Protein AF-A0A7W7NPH2-F1 (afdb_monomer_lite)

pLDDT: mean 85.05, std 18.48, range [40.25, 98.5]

Foldseek 3Di:
DDDDDDDDDDDDDDPPPPPPPPPLPDPDFQQFSAWAQDPAAIKTKHFLPPHFCWKQWPVGIDGFVPDDADPVCRGIDIDDDHAQIWMKGHNDPQWIKIWHFHDDPNFTFIFIWTWGHDPPDDIDIDTDTHTHYD

Sequence (134 aa):
MIGLALIAAVLPPTLADIVRADTRSGPFICWVTDVVTSENGVRIYFNRKGGPGFVSTPNGGFRPDAVPVDPARPQEAGVEARLGDKLFPQNSPEDGCSLEIVRRNGQIGVRAMAYFHPVGL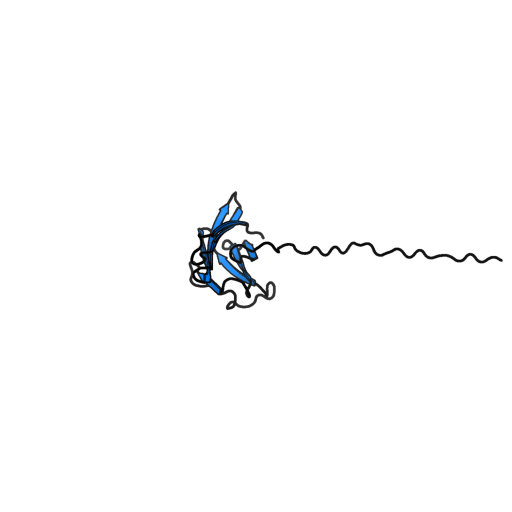PAEKKTEFIPAHD

Structure (mmCIF, N/CA/C/O backbone):
data_AF-A0A7W7NPH2-F1
#
_entry.id   AF-A0A7W7NPH2-F1
#
loop_
_atom_site.group_PDB
_atom_site.id
_atom_site.type_symbol
_atom_site.label_atom_id
_atom_site.label_alt_id
_atom_site.label_comp_id
_atom_site.label_asym_id
_atom_site.label_en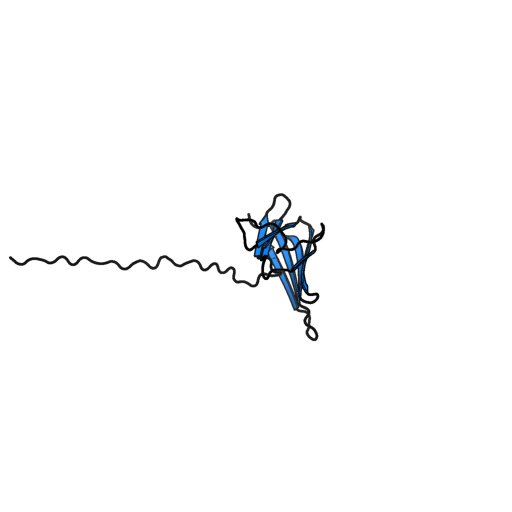tity_id
_atom_site.label_seq_id
_atom_site.pdbx_PDB_ins_code
_atom_site.Cartn_x
_atom_site.Cartn_y
_atom_site.Cartn_z
_atom_site.occupancy
_atom_site.B_iso_or_equiv
_atom_site.auth_seq_id
_atom_site.auth_comp_id
_atom_site.auth_asym_id
_atom_site.auth_atom_id
_atom_site.pdbx_PDB_model_num
ATOM 1 N N . MET A 1 1 ? 36.649 -7.064 73.815 1.00 40.28 1 MET A N 1
ATOM 2 C CA . MET A 1 1 ? 35.496 -6.558 73.041 1.00 40.28 1 MET A CA 1
ATOM 3 C C . MET A 1 1 ? 35.900 -6.558 71.577 1.00 40.28 1 MET A C 1
ATOM 5 O O . MET A 1 1 ? 36.657 -5.688 71.175 1.00 40.28 1 MET A O 1
ATOM 9 N N . ILE A 1 2 ? 35.526 -7.595 70.826 1.00 42.88 2 ILE A N 1
ATOM 10 C CA . ILE A 1 2 ? 35.843 -7.728 69.397 1.00 42.88 2 ILE A CA 1
ATOM 11 C C . ILE A 1 2 ? 34.573 -7.335 68.644 1.00 42.88 2 ILE A C 1
ATOM 13 O O . ILE A 1 2 ? 33.544 -7.988 68.801 1.00 42.88 2 ILE A O 1
ATOM 17 N N . GLY A 1 3 ? 34.627 -6.219 67.917 1.00 40.41 3 GLY A N 1
ATOM 18 C CA . GLY A 1 3 ? 33.515 -5.723 67.111 1.00 40.41 3 GLY A CA 1
ATOM 19 C C . GLY A 1 3 ? 33.402 -6.515 65.813 1.00 40.41 3 GLY A C 1
ATOM 20 O O . GLY A 1 3 ? 34.347 -6.544 65.027 1.00 40.41 3 GLY A O 1
ATOM 21 N N . LEU A 1 4 ? 32.254 -7.160 65.599 1.00 47.38 4 LEU A N 1
ATOM 22 C CA . LEU A 1 4 ? 31.885 -7.742 64.311 1.00 47.38 4 LEU A CA 1
ATOM 23 C C . LEU A 1 4 ? 31.541 -6.616 63.327 1.00 47.38 4 LEU A C 1
ATOM 25 O O . LEU A 1 4 ? 30.627 -5.832 63.577 1.00 47.38 4 LEU A O 1
ATOM 29 N N . ALA A 1 5 ? 32.237 -6.570 62.194 1.00 49.34 5 ALA A N 1
ATOM 30 C CA . ALA A 1 5 ? 31.842 -5.760 61.049 1.00 49.34 5 ALA A CA 1
ATOM 31 C C . ALA A 1 5 ? 30.821 -6.540 60.201 1.00 49.34 5 ALA A C 1
ATOM 33 O O . ALA A 1 5 ? 31.116 -7.635 59.722 1.00 49.34 5 ALA A O 1
ATOM 34 N N . LEU A 1 6 ? 29.619 -5.980 60.022 1.00 47.59 6 LEU A N 1
ATOM 35 C CA . LEU A 1 6 ? 28.636 -6.464 59.051 1.00 47.59 6 LEU A CA 1
ATOM 36 C C . LEU A 1 6 ? 29.115 -6.126 57.632 1.00 47.59 6 LEU A C 1
ATOM 38 O O . LEU A 1 6 ? 29.306 -4.957 57.303 1.00 47.59 6 LEU A O 1
ATOM 42 N N . ILE A 1 7 ? 29.246 -7.139 56.779 1.00 53.22 7 ILE A N 1
ATOM 43 C CA . ILE A 1 7 ? 29.432 -6.963 55.337 1.00 53.22 7 ILE A CA 1
ATOM 44 C C . ILE A 1 7 ? 28.038 -6.920 54.704 1.00 53.22 7 ILE A C 1
ATOM 46 O O . ILE A 1 7 ? 27.314 -7.914 54.717 1.00 53.22 7 ILE A O 1
ATOM 50 N N . ALA A 1 8 ? 27.650 -5.761 54.174 1.00 55.25 8 ALA A N 1
ATOM 51 C CA . ALA A 1 8 ? 26.440 -5.616 53.375 1.00 55.25 8 ALA A CA 1
ATOM 52 C C . ALA A 1 8 ? 26.670 -6.232 51.986 1.00 55.25 8 ALA A C 1
ATOM 54 O O . ALA A 1 8 ? 27.576 -5.825 51.259 1.00 55.25 8 ALA A O 1
ATOM 55 N N . ALA A 1 9 ? 25.859 -7.224 51.620 1.00 52.56 9 ALA A N 1
ATOM 56 C CA . ALA A 1 9 ? 25.881 -7.826 50.294 1.00 52.56 9 ALA A CA 1
ATOM 57 C C . ALA A 1 9 ? 25.204 -6.884 49.286 1.00 52.56 9 ALA A C 1
ATOM 59 O O . ALA A 1 9 ? 24.002 -6.634 49.365 1.00 52.56 9 ALA A O 1
ATOM 60 N N . VAL A 1 10 ? 25.981 -6.359 48.339 1.00 55.50 10 VAL A N 1
ATOM 61 C CA . VAL A 1 10 ? 25.469 -5.609 47.187 1.00 55.50 10 VAL A CA 1
ATOM 62 C C . VAL A 1 10 ? 25.042 -6.625 46.129 1.00 55.50 10 VAL A C 1
ATOM 64 O O . VAL A 1 10 ? 25.879 -7.323 45.560 1.00 55.50 10 VAL A O 1
ATOM 67 N N . LEU A 1 11 ? 23.735 -6.744 45.893 1.00 55.66 11 LEU A N 1
ATOM 68 C CA . LEU A 1 11 ? 23.192 -7.563 44.808 1.00 55.66 11 LEU A CA 1
ATOM 69 C C . LEU A 1 11 ? 23.435 -6.862 43.456 1.00 55.66 11 LEU A C 1
ATOM 71 O O . LEU A 1 11 ? 23.192 -5.656 43.358 1.00 55.66 11 LEU A O 1
ATOM 75 N N . PRO A 1 12 ? 23.896 -7.574 42.411 1.00 54.19 12 PRO A N 1
ATOM 76 C CA . PRO A 1 12 ? 24.016 -7.004 41.075 1.00 54.19 12 PRO A CA 1
ATOM 77 C C . PRO A 1 12 ? 22.626 -6.767 40.450 1.00 54.19 12 PRO A C 1
ATOM 79 O O . PRO A 1 12 ? 21.685 -7.509 40.749 1.00 54.19 12 PRO A O 1
ATOM 82 N N . PRO A 1 13 ? 22.476 -5.762 39.567 1.00 59.00 13 PRO A N 1
ATOM 83 C CA . PRO A 1 13 ? 21.234 -5.537 38.838 1.00 59.00 13 PRO A CA 1
ATOM 84 C C . PRO A 1 13 ? 20.938 -6.721 37.909 1.00 59.00 13 PRO A C 1
ATOM 86 O O . PRO A 1 13 ? 21.809 -7.211 37.188 1.00 59.00 13 PRO A O 1
ATOM 89 N N . THR A 1 14 ? 19.692 -7.187 37.930 1.00 56.31 14 THR A N 1
ATOM 90 C CA . THR A 1 14 ? 19.193 -8.220 37.020 1.00 56.31 14 THR A CA 1
ATOM 91 C C . THR A 1 14 ? 19.137 -7.674 35.595 1.00 56.31 14 THR A C 1
ATOM 93 O O . THR A 1 14 ? 18.495 -6.655 35.348 1.00 56.31 14 THR A O 1
ATOM 96 N N . LEU A 1 15 ? 19.774 -8.379 34.657 1.00 54.47 15 LEU A N 1
ATOM 97 C CA . LEU A 1 15 ? 19.658 -8.219 33.201 1.00 54.47 15 LEU A CA 1
ATOM 98 C C . LEU A 1 15 ? 18.215 -8.500 32.729 1.00 54.47 15 LEU A C 1
ATOM 100 O O . LEU A 1 15 ? 17.944 -9.542 32.140 1.00 54.47 15 LEU A O 1
ATOM 104 N N . ALA A 1 16 ? 17.273 -7.608 33.026 1.00 51.56 16 ALA A N 1
ATOM 105 C CA . ALA A 1 16 ? 15.866 -7.756 32.643 1.00 51.56 16 ALA A CA 1
ATOM 106 C C . ALA A 1 16 ? 15.360 -6.649 31.705 1.00 51.56 16 ALA A C 1
ATOM 108 O O . ALA A 1 16 ? 14.178 -6.631 31.389 1.00 51.56 16 ALA A O 1
ATOM 109 N N . ASP A 1 17 ? 16.244 -5.793 31.191 1.00 46.84 17 ASP A N 1
ATOM 110 C CA . ASP A 1 17 ? 15.931 -4.880 30.087 1.00 46.84 17 ASP A CA 1
ATOM 111 C C . ASP A 1 17 ? 16.521 -5.416 28.782 1.00 46.84 17 ASP A C 1
ATOM 113 O O . ASP A 1 17 ? 17.389 -4.820 28.143 1.00 46.84 17 ASP A O 1
ATOM 117 N N . ILE A 1 18 ? 16.038 -6.589 28.366 1.00 53.41 18 ILE A N 1
ATOM 118 C CA . ILE A 1 18 ? 16.103 -6.943 26.951 1.00 53.41 18 ILE A CA 1
ATOM 119 C C . ILE A 1 18 ? 15.078 -6.042 26.272 1.00 53.41 18 ILE A C 1
ATOM 121 O O . ILE A 1 18 ? 13.892 -6.362 26.195 1.00 53.41 18 ILE A O 1
ATOM 125 N N . VAL A 1 19 ? 15.552 -4.891 25.796 1.00 50.53 19 VAL A N 1
ATOM 126 C CA . VAL A 1 19 ? 14.889 -4.130 24.741 1.00 50.53 19 VAL A CA 1
ATOM 127 C C . VAL A 1 19 ? 14.512 -5.147 23.670 1.00 50.53 19 VAL A C 1
ATOM 129 O O . VAL A 1 19 ? 15.383 -5.727 23.018 1.00 50.53 19 VAL A O 1
ATOM 132 N N . ARG A 1 20 ? 13.210 -5.415 23.518 1.00 47.09 20 ARG A N 1
ATOM 133 C CA . ARG A 1 20 ? 12.686 -6.068 22.322 1.00 47.09 20 ARG A CA 1
ATOM 134 C C . ARG A 1 20 ? 13.054 -5.143 21.173 1.00 47.09 20 ARG A C 1
ATOM 136 O O . ARG A 1 20 ? 12.360 -4.166 20.917 1.00 47.09 20 ARG A O 1
ATOM 143 N N . ALA A 1 21 ? 14.181 -5.420 20.528 1.00 44.50 21 ALA A N 1
ATOM 144 C CA . ALA A 1 21 ? 14.444 -4.904 19.205 1.00 44.50 21 ALA A CA 1
ATOM 145 C C . ALA A 1 21 ? 13.265 -5.375 18.349 1.00 44.50 21 ALA A C 1
ATOM 147 O O . ALA A 1 21 ? 13.102 -6.577 18.118 1.00 44.50 21 ALA A O 1
ATOM 148 N N . ASP A 1 22 ? 12.384 -4.438 17.998 1.00 43.78 22 ASP A N 1
ATOM 149 C CA . ASP A 1 22 ? 11.262 -4.683 17.106 1.00 43.78 22 ASP A CA 1
ATOM 150 C C . ASP A 1 22 ? 11.863 -5.093 15.761 1.00 43.78 22 ASP A C 1
ATOM 152 O O . ASP A 1 22 ? 12.380 -4.287 14.988 1.00 43.78 22 ASP A O 1
ATOM 156 N N . THR A 1 23 ? 11.904 -6.398 15.528 1.00 40.25 23 THR A N 1
ATOM 157 C CA . THR A 1 23 ? 12.479 -7.020 14.337 1.00 40.25 23 THR A CA 1
ATOM 158 C C . THR A 1 23 ? 11.471 -6.981 13.190 1.00 40.25 23 THR A C 1
ATOM 160 O O . THR A 1 23 ? 11.364 -7.918 12.409 1.00 40.25 23 THR A O 1
ATOM 163 N N . ARG A 1 24 ? 10.769 -5.854 13.009 1.00 48.22 24 ARG A N 1
ATOM 164 C CA . ARG A 1 24 ? 10.064 -5.530 11.755 1.00 48.22 24 ARG A CA 1
ATOM 165 C C . ARG A 1 24 ? 11.012 -5.011 10.672 1.00 48.22 24 ARG A C 1
ATOM 167 O O . ARG A 1 24 ? 10.620 -4.270 9.783 1.00 48.22 24 ARG A O 1
ATOM 174 N N . SER A 1 25 ? 12.277 -5.409 10.720 1.00 40.94 25 SER A N 1
ATOM 175 C CA . SER A 1 25 ? 13.275 -5.182 9.671 1.00 40.94 25 SER A CA 1
ATOM 176 C C . SER A 1 25 ? 13.271 -6.354 8.678 1.00 40.94 25 SER A C 1
ATOM 178 O O . SER A 1 25 ? 14.306 -6.900 8.313 1.00 40.94 25 SER A O 1
ATOM 180 N N . GLY A 1 26 ? 12.077 -6.771 8.251 1.00 52.19 26 GLY A N 1
ATOM 181 C CA . GLY A 1 26 ? 11.914 -7.518 7.008 1.00 52.19 26 GLY A CA 1
ATOM 182 C C . GLY A 1 26 ? 11.795 -6.527 5.845 1.00 52.19 26 GLY A C 1
ATOM 183 O O . GLY A 1 26 ? 11.338 -5.404 6.057 1.00 52.19 26 GLY A O 1
ATOM 184 N N . PRO A 1 27 ? 12.196 -6.882 4.614 1.00 59.31 27 PRO A N 1
ATOM 185 C CA . PRO A 1 27 ? 11.948 -6.022 3.464 1.0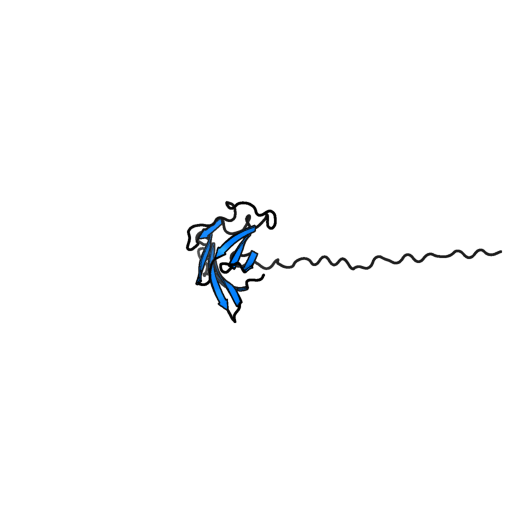0 59.31 27 PRO A CA 1
ATOM 186 C C . PRO A 1 27 ? 10.433 -5.867 3.275 1.00 59.31 27 PRO A C 1
ATOM 188 O O . PRO A 1 27 ? 9.759 -6.832 2.910 1.00 59.31 27 PRO A O 1
ATOM 191 N N . PHE A 1 28 ? 9.905 -4.666 3.533 1.00 81.31 28 PHE A N 1
ATOM 192 C CA . PHE A 1 28 ? 8.509 -4.314 3.277 1.00 81.31 28 PHE A CA 1
ATOM 193 C C . PHE A 1 28 ? 8.206 -4.539 1.795 1.00 81.31 28 PHE A C 1
ATOM 195 O O . PHE A 1 28 ? 8.670 -3.783 0.935 1.00 81.31 28 PHE A O 1
ATOM 202 N N . ILE A 1 29 ? 7.458 -5.595 1.470 1.00 91.25 29 ILE A N 1
ATOM 203 C CA . ILE A 1 29 ? 7.033 -5.811 0.090 1.00 91.25 29 ILE A CA 1
ATOM 204 C C . ILE A 1 29 ? 6.166 -4.624 -0.330 1.00 91.25 29 ILE A C 1
ATOM 206 O O . ILE A 1 29 ? 5.245 -4.220 0.380 1.00 91.25 29 ILE A O 1
ATOM 210 N N . CYS A 1 30 ? 6.485 -4.037 -1.482 1.00 93.56 30 CYS A N 1
ATOM 211 C CA . CYS A 1 30 ? 5.746 -2.896 -2.011 1.00 93.56 30 CYS A CA 1
ATOM 212 C C . CYS A 1 30 ? 5.673 -1.686 -1.076 1.00 93.56 30 CYS A C 1
ATOM 214 O O . CYS A 1 30 ? 4.692 -0.943 -1.120 1.00 93.56 30 CYS A O 1
ATOM 216 N N . TRP A 1 31 ? 6.697 -1.501 -0.233 1.00 94.44 31 TRP A N 1
ATOM 217 C CA . TRP A 1 31 ? 6.779 -0.420 0.756 1.00 94.44 31 TRP A CA 1
ATOM 218 C C . TRP A 1 31 ? 5.622 -0.383 1.762 1.00 94.44 31 TRP A C 1
ATOM 220 O O . TRP A 1 31 ? 5.480 0.610 2.477 1.00 94.44 31 TRP A O 1
ATOM 230 N N . VAL A 1 32 ? 4.797 -1.432 1.820 1.00 96.50 32 VAL A N 1
ATOM 231 C CA . VAL A 1 32 ? 3.688 -1.523 2.766 1.00 96.50 32 VAL A CA 1
ATOM 232 C C . VAL A 1 32 ? 4.277 -1.750 4.149 1.00 96.50 32 VAL A C 1
ATOM 234 O O . VAL A 1 32 ? 4.864 -2.800 4.408 1.00 96.50 32 VAL A O 1
ATOM 237 N N . THR A 1 33 ? 4.145 -0.755 5.019 1.00 96.12 33 THR A N 1
ATOM 238 C CA . THR A 1 33 ? 4.652 -0.827 6.393 1.00 96.12 33 THR A CA 1
ATOM 239 C C . THR A 1 33 ? 3.646 -1.465 7.329 1.00 96.12 33 THR A C 1
ATOM 241 O O . THR A 1 33 ? 4.035 -2.178 8.254 1.00 96.12 33 THR A O 1
ATOM 244 N N . ASP A 1 34 ? 2.360 -1.232 7.064 1.00 96.50 34 ASP A N 1
ATOM 245 C CA . ASP A 1 34 ? 1.279 -1.726 7.895 1.00 96.50 34 ASP A CA 1
ATOM 246 C C . ASP A 1 34 ? -0.037 -1.847 7.118 1.00 96.50 34 ASP A C 1
ATOM 248 O O . ASP A 1 34 ? -0.279 -1.127 6.141 1.00 96.50 34 ASP A O 1
ATOM 252 N N . VAL A 1 35 ? -0.905 -2.752 7.564 1.00 97.88 35 VAL A N 1
ATOM 253 C CA . VAL A 1 35 ? -2.265 -2.915 7.038 1.00 97.88 35 VAL A CA 1
ATOM 254 C C . VAL A 1 35 ? -3.201 -3.075 8.222 1.00 97.88 35 VAL A C 1
ATOM 256 O O . VAL A 1 35 ? -3.161 -4.087 8.918 1.00 97.88 35 VAL A O 1
ATOM 259 N N . VAL A 1 36 ? -4.083 -2.098 8.411 1.00 97.62 36 VAL A N 1
ATOM 260 C CA . VAL A 1 36 ? -5.074 -2.130 9.491 1.00 97.62 36 VAL A CA 1
ATOM 261 C C . VAL A 1 36 ? -6.482 -2.261 8.940 1.00 97.62 36 VAL A C 1
ATOM 263 O O . VAL A 1 36 ? -6.784 -1.756 7.853 1.00 97.62 36 VAL A O 1
ATOM 266 N N . THR A 1 37 ? -7.358 -2.920 9.685 1.00 97.25 37 THR A N 1
ATOM 267 C CA . THR A 1 37 ? -8.792 -2.927 9.408 1.00 97.25 37 THR A CA 1
ATOM 268 C C . THR A 1 37 ? -9.330 -1.496 9.502 1.00 97.25 37 THR A C 1
ATOM 270 O O . THR A 1 37 ? -8.940 -0.715 10.368 1.00 97.25 37 THR A O 1
ATOM 273 N N . SER A 1 38 ? -10.232 -1.124 8.599 1.00 95.88 38 SER A N 1
ATOM 274 C CA . SER A 1 38 ? -10.971 0.139 8.670 1.00 95.88 38 SER A CA 1
ATOM 275 C C . SER A 1 38 ? -12.460 -0.114 8.464 1.00 95.88 38 SER A C 1
ATOM 277 O O . SER A 1 38 ? -12.853 -1.169 7.967 1.00 95.88 38 SER A O 1
ATOM 279 N N . GLU A 1 39 ? -13.304 0.866 8.793 1.00 93.62 39 GLU A N 1
ATOM 280 C CA . GLU A 1 39 ? -14.758 0.766 8.582 1.00 93.62 39 GLU A CA 1
ATOM 281 C C . GLU A 1 39 ? -15.124 0.437 7.122 1.00 93.62 39 GLU A C 1
ATOM 283 O O . GLU A 1 39 ? -16.124 -0.228 6.856 1.00 93.62 39 GLU A O 1
ATOM 288 N N . ASN A 1 40 ? -14.286 0.861 6.171 1.00 90.94 40 ASN A N 1
ATOM 289 C CA . ASN A 1 40 ? -14.508 0.694 4.736 1.00 90.94 40 ASN A CA 1
ATOM 290 C C . ASN A 1 40 ? -13.794 -0.528 4.127 1.00 90.94 40 ASN A C 1
ATOM 292 O O . ASN A 1 40 ? -14.013 -0.836 2.954 1.00 90.94 40 ASN A O 1
ATOM 296 N N . GLY A 1 41 ? -12.939 -1.222 4.879 1.00 96.12 41 GLY A N 1
ATOM 297 C CA . GLY A 1 41 ? -12.109 -2.312 4.372 1.00 96.12 41 GLY A CA 1
ATOM 298 C C . GLY A 1 41 ? -10.776 -2.362 5.099 1.00 96.12 41 GLY A C 1
ATOM 299 O O . GLY A 1 41 ? -10.691 -2.879 6.210 1.00 96.12 41 GLY A O 1
ATOM 300 N N . VAL A 1 42 ? -9.732 -1.839 4.460 1.00 98.12 42 VAL A N 1
ATOM 301 C CA . VAL A 1 42 ? -8.409 -1.704 5.073 1.00 98.12 42 VAL A CA 1
ATOM 302 C C . VAL A 1 42 ? -7.862 -0.296 4.881 1.00 98.12 42 VAL A C 1
ATOM 304 O O . VAL A 1 42 ? -8.216 0.412 3.935 1.00 98.12 42 VAL A O 1
ATOM 307 N N . ARG A 1 43 ? -6.952 0.106 5.763 1.00 97.81 43 ARG A N 1
ATOM 308 C CA . ARG A 1 43 ? -6.049 1.231 5.546 1.00 97.81 43 ARG A CA 1
ATOM 309 C C . ARG A 1 43 ? -4.632 0.686 5.407 1.00 97.81 43 ARG A C 1
ATOM 311 O O . ARG A 1 43 ? -4.139 -0.014 6.286 1.00 97.81 43 ARG A O 1
ATOM 318 N N . ILE A 1 44 ? -4.007 0.995 4.276 1.00 98.00 44 ILE A N 1
ATOM 319 C CA . ILE A 1 44 ? -2.646 0.573 3.943 1.00 98.00 44 ILE A CA 1
ATOM 320 C C . ILE A 1 44 ? -1.714 1.733 4.247 1.00 98.00 44 ILE A C 1
ATOM 322 O O . ILE A 1 44 ? -1.931 2.833 3.734 1.00 98.00 44 ILE A O 1
ATOM 326 N N . TYR A 1 45 ? -0.687 1.487 5.052 1.00 97.56 45 TYR A N 1
ATOM 327 C CA . TYR A 1 45 ? 0.319 2.480 5.389 1.00 97.56 45 TYR A CA 1
ATOM 328 C C . TYR A 1 45 ? 1.596 2.288 4.581 1.00 97.56 45 TYR A C 1
ATOM 330 O O . TYR A 1 45 ? 2.035 1.171 4.297 1.00 97.56 45 TYR A O 1
ATOM 338 N N . PHE A 1 46 ? 2.187 3.425 4.233 1.00 96.75 46 PHE A N 1
ATOM 339 C CA . PHE A 1 46 ? 3.493 3.526 3.606 1.00 96.75 46 PHE A CA 1
ATOM 340 C C . PHE A 1 46 ? 4.337 4.544 4.364 1.00 96.75 46 PHE A C 1
ATOM 342 O O . PHE A 1 46 ? 3.812 5.541 4.868 1.00 96.75 46 PHE A O 1
ATOM 349 N N . ASN A 1 47 ? 5.656 4.363 4.354 1.00 95.50 47 ASN A N 1
ATOM 350 C CA . ASN A 1 47 ? 6.568 5.403 4.821 1.00 95.50 47 ASN A CA 1
ATOM 351 C C . ASN A 1 47 ? 6.414 6.683 3.981 1.00 95.50 47 ASN A C 1
ATOM 353 O O . ASN A 1 47 ? 6.442 6.640 2.750 1.00 95.50 47 ASN A O 1
ATOM 357 N N . ARG A 1 48 ? 6.343 7.847 4.638 1.00 94.69 48 ARG A N 1
ATOM 358 C CA . ARG A 1 48 ? 6.337 9.162 3.967 1.00 94.69 48 ARG A CA 1
ATOM 359 C C . ARG A 1 48 ? 7.669 9.459 3.281 1.00 94.69 48 ARG A C 1
ATOM 361 O O . ARG A 1 48 ? 7.701 10.150 2.269 1.00 94.69 48 ARG A O 1
ATOM 368 N N . LYS A 1 49 ? 8.772 8.944 3.836 1.00 92.81 49 LYS A N 1
ATOM 369 C CA . LYS A 1 49 ? 10.123 9.022 3.263 1.00 92.81 49 LYS A CA 1
ATOM 370 C C . LYS A 1 49 ? 10.635 7.622 2.949 1.00 92.81 49 LYS A C 1
ATOM 372 O O . LYS A 1 49 ? 10.606 6.757 3.813 1.00 92.81 49 LYS A O 1
ATOM 377 N N . GLY A 1 50 ? 11.124 7.411 1.729 1.00 90.06 50 GLY A N 1
ATOM 378 C CA . GLY A 1 50 ? 11.604 6.096 1.284 1.00 90.06 50 GLY A CA 1
ATOM 379 C C . GLY A 1 50 ? 10.494 5.079 0.983 1.00 90.06 50 GLY A C 1
ATOM 380 O O . GLY A 1 50 ? 10.801 3.914 0.751 1.00 90.06 50 GLY A O 1
ATOM 381 N N . GLY A 1 51 ? 9.224 5.504 1.000 1.00 92.50 51 GLY A N 1
ATOM 382 C CA . GLY A 1 51 ? 8.096 4.745 0.461 1.00 92.50 51 GLY A CA 1
ATOM 383 C C . GLY A 1 51 ? 7.890 4.989 -1.043 1.00 92.50 51 GLY A C 1
ATOM 384 O O . GLY A 1 51 ? 8.816 5.447 -1.721 1.00 92.50 51 GLY A O 1
ATOM 385 N N . PRO A 1 52 ? 6.688 4.710 -1.577 1.00 94.38 52 PRO A N 1
ATOM 386 C CA . PRO A 1 52 ? 6.369 4.990 -2.968 1.00 94.38 52 PRO A CA 1
ATOM 387 C C . PRO A 1 52 ? 6.153 6.495 -3.177 1.00 94.38 52 PRO A C 1
ATOM 389 O O . PRO A 1 52 ? 5.492 7.160 -2.380 1.00 94.38 52 PRO A O 1
ATOM 392 N N . GLY A 1 53 ? 6.660 7.036 -4.280 1.00 93.75 53 GLY A N 1
ATOM 393 C CA . GLY A 1 53 ? 6.463 8.433 -4.663 1.00 93.75 53 GLY A CA 1
ATOM 394 C C . GLY A 1 53 ? 5.035 8.720 -5.126 1.00 93.75 53 GLY A C 1
ATOM 395 O O . GLY A 1 53 ? 4.555 9.850 -5.015 1.00 93.75 53 GLY A O 1
ATOM 396 N N . PHE A 1 54 ? 4.340 7.698 -5.630 1.00 96.00 54 PHE A N 1
ATOM 397 C CA . PHE A 1 54 ? 2.940 7.775 -6.026 1.00 96.00 54 PHE A CA 1
ATOM 398 C C . PHE A 1 54 ? 2.252 6.416 -5.891 1.00 96.00 54 PHE A C 1
ATOM 400 O O . PHE A 1 54 ? 2.856 5.374 -6.137 1.00 96.00 54 PHE A O 1
ATOM 407 N N . VAL A 1 55 ? 0.968 6.439 -5.544 1.00 97.50 55 VAL A N 1
ATOM 408 C CA . VAL A 1 55 ? 0.090 5.271 -5.532 1.00 97.50 55 VAL A CA 1
ATOM 409 C C . VAL A 1 55 ? -1.140 5.589 -6.368 1.00 97.50 55 VAL A C 1
ATOM 411 O O . VAL A 1 55 ? -1.934 6.460 -6.010 1.00 97.50 55 VAL A O 1
ATOM 414 N N . SER A 1 56 ? -1.310 4.882 -7.485 1.00 97.75 56 SER A N 1
ATOM 415 C CA . SER A 1 56 ? -2.569 4.930 -8.229 1.00 97.75 56 SER A CA 1
ATOM 416 C C . SER A 1 56 ? -3.637 4.167 -7.452 1.00 97.75 56 SER A C 1
ATOM 418 O O . SER A 1 56 ? -3.389 3.054 -6.987 1.00 97.75 56 SER A O 1
ATOM 420 N N . THR A 1 57 ? -4.811 4.770 -7.299 1.00 97.19 57 THR A N 1
ATOM 421 C CA . THR A 1 57 ? -5.969 4.188 -6.617 1.00 97.19 57 THR A CA 1
ATOM 422 C C . THR A 1 57 ? -7.191 4.243 -7.537 1.00 97.19 57 THR A C 1
ATOM 424 O O . THR A 1 57 ? -7.209 5.031 -8.487 1.00 97.19 57 THR A O 1
ATOM 427 N N . PRO A 1 58 ? -8.259 3.476 -7.253 1.00 95.50 58 PRO A N 1
ATOM 428 C CA . PRO A 1 58 ? -9.504 3.569 -8.019 1.00 95.50 58 PRO A CA 1
ATOM 429 C C . PRO A 1 58 ? -10.125 4.975 -8.021 1.00 95.50 58 PRO A C 1
ATOM 431 O O . PRO A 1 58 ? -10.846 5.330 -8.948 1.00 95.50 58 PRO A O 1
ATOM 434 N N . ASN A 1 59 ? -9.821 5.782 -6.999 1.00 92.00 59 ASN A N 1
ATOM 435 C CA . ASN A 1 59 ? -10.372 7.123 -6.807 1.00 92.00 59 ASN A CA 1
ATOM 436 C C . ASN A 1 59 ? -9.395 8.242 -7.217 1.00 92.00 59 ASN A C 1
ATOM 438 O O . ASN A 1 59 ? -9.673 9.413 -6.968 1.00 92.00 59 ASN A O 1
ATOM 442 N N . GLY A 1 60 ? -8.248 7.906 -7.821 1.00 94.44 60 GLY A N 1
ATOM 443 C CA . GLY A 1 60 ? -7.268 8.876 -8.307 1.00 94.44 60 GLY A CA 1
ATOM 444 C C . GLY A 1 60 ? -5.839 8.553 -7.880 1.00 94.44 60 GLY A C 1
ATOM 445 O O . GLY A 1 60 ? -5.330 7.459 -8.114 1.00 94.44 60 GLY A O 1
ATOM 446 N N . GLY A 1 61 ? -5.158 9.540 -7.301 1.00 95.44 61 GLY A N 1
ATOM 447 C CA . GLY A 1 61 ? -3.754 9.443 -6.917 1.00 95.44 61 GLY A CA 1
ATOM 448 C C . GLY A 1 61 ? -3.537 9.734 -5.442 1.00 95.44 61 GLY A C 1
ATOM 449 O O . GLY A 1 61 ? -4.134 10.655 -4.891 1.00 95.44 61 GLY A O 1
ATOM 450 N N . PHE A 1 62 ? -2.652 8.969 -4.818 1.00 97.25 62 PHE A N 1
ATOM 451 C CA . PHE A 1 62 ? -2.215 9.172 -3.445 1.00 97.25 62 PHE A CA 1
ATOM 452 C C . PHE A 1 62 ? -0.700 9.363 -3.410 1.00 97.25 62 PHE A C 1
ATOM 454 O O . PHE A 1 62 ? 0.047 8.652 -4.082 1.00 97.25 62 PHE A O 1
ATOM 461 N N . ARG A 1 63 ? -0.245 10.341 -2.628 1.00 97.19 63 ARG A N 1
ATOM 462 C CA . ARG A 1 63 ? 1.173 10.636 -2.424 1.00 97.19 63 ARG A CA 1
ATOM 463 C C . ARG A 1 63 ? 1.458 10.682 -0.921 1.00 97.19 63 ARG A C 1
ATOM 465 O O . ARG A 1 63 ? 0.954 11.596 -0.262 1.00 97.19 63 ARG A O 1
ATOM 472 N N . PRO A 1 64 ? 2.232 9.728 -0.369 1.00 95.94 64 PRO A N 1
ATOM 473 C CA . PRO A 1 64 ? 2.526 9.672 1.066 1.00 95.94 64 PRO A CA 1
ATOM 474 C C . PRO A 1 64 ? 3.105 10.974 1.647 1.00 95.94 64 PRO A C 1
ATOM 476 O O . PRO A 1 64 ? 2.816 11.345 2.785 1.00 95.94 64 PRO A O 1
ATOM 479 N N . ASP A 1 65 ? 3.911 11.688 0.861 1.00 95.62 65 ASP A N 1
ATOM 480 C CA . ASP A 1 65 ? 4.565 12.939 1.253 1.00 95.62 65 ASP A CA 1
ATOM 481 C C . ASP A 1 65 ? 3.616 14.152 1.283 1.00 95.62 65 ASP A C 1
ATOM 483 O O . ASP A 1 65 ? 3.874 15.111 2.014 1.00 95.62 65 ASP A O 1
ATOM 487 N N . ALA A 1 66 ? 2.510 14.103 0.536 1.00 95.81 66 ALA A N 1
ATOM 488 C CA . ALA A 1 66 ? 1.589 15.223 0.351 1.00 95.81 66 ALA A CA 1
ATOM 489 C C . ALA A 1 66 ? 0.387 15.215 1.307 1.00 95.81 66 ALA A C 1
ATOM 491 O O . ALA A 1 66 ? -0.300 16.230 1.428 1.00 95.81 66 ALA A O 1
ATOM 492 N N . VAL A 1 67 ? 0.101 14.095 1.978 1.00 94.06 67 VAL A N 1
ATOM 493 C CA . VAL A 1 67 ? -1.017 14.039 2.932 1.00 94.06 67 VAL A CA 1
ATOM 494 C C . VAL A 1 67 ? -0.667 14.706 4.268 1.00 94.06 67 VAL A C 1
ATOM 496 O O . VAL A 1 67 ? 0.510 14.701 4.657 1.00 94.06 67 VAL A O 1
ATOM 499 N N . PRO A 1 68 ? -1.663 15.262 4.993 1.00 95.44 68 PRO A N 1
ATOM 500 C CA . PRO A 1 68 ? -1.467 15.791 6.339 1.00 95.44 68 PRO A CA 1
ATOM 501 C C . PRO A 1 68 ? -0.823 14.767 7.277 1.00 95.44 68 PRO A C 1
ATOM 503 O O . PRO A 1 68 ? -1.101 13.572 7.197 1.00 95.44 68 PRO A O 1
ATOM 506 N N . VAL A 1 69 ? 0.041 15.249 8.169 1.00 95.81 69 VAL A N 1
ATOM 507 C CA . VAL A 1 69 ? 0.730 14.401 9.146 1.00 95.81 69 VAL A CA 1
ATOM 508 C C . VAL A 1 69 ? -0.244 13.982 10.236 1.00 95.81 69 VAL A C 1
ATOM 510 O O . VAL A 1 69 ? -0.829 14.838 10.897 1.00 95.81 69 VAL A O 1
ATOM 513 N N . ASP A 1 70 ? -0.355 12.676 10.457 1.00 93.88 70 ASP A N 1
ATOM 514 C CA . ASP A 1 70 ? -0.973 12.118 11.654 1.00 93.88 70 ASP A CA 1
ATOM 515 C C . ASP A 1 70 ? 0.046 12.146 12.812 1.00 93.88 70 ASP A C 1
ATOM 517 O O . ASP A 1 70 ? 1.090 11.492 12.712 1.00 93.88 70 ASP A O 1
ATOM 521 N N . PRO A 1 71 ? -0.212 12.871 13.918 1.00 95.00 71 PRO A N 1
ATOM 522 C CA . PRO A 1 71 ? 0.679 12.887 15.076 1.00 95.00 71 PRO A CA 1
ATOM 523 C C . PRO A 1 71 ? 0.916 11.508 15.706 1.00 95.00 71 PRO A C 1
ATOM 525 O O . PRO A 1 71 ? 1.960 11.307 16.324 1.00 95.00 71 PRO A O 1
ATOM 528 N N . ALA A 1 72 ? -0.017 10.561 15.555 1.00 95.06 72 ALA A N 1
ATOM 529 C CA . ALA A 1 72 ? 0.132 9.199 16.065 1.00 95.06 72 ALA A CA 1
ATOM 530 C C . ALA A 1 72 ? 1.074 8.343 15.202 1.00 95.06 72 ALA A C 1
ATOM 532 O O . ALA A 1 72 ? 1.678 7.394 15.702 1.00 95.06 72 ALA A O 1
ATOM 533 N N . ARG A 1 73 ? 1.221 8.682 13.915 1.00 95.44 73 ARG A N 1
ATOM 534 C CA . ARG A 1 73 ? 2.068 7.973 12.943 1.00 95.44 73 ARG A CA 1
ATOM 535 C C . ARG A 1 73 ? 2.820 8.967 12.044 1.00 95.44 73 ARG A C 1
ATOM 537 O O . ARG A 1 73 ? 2.625 8.985 10.831 1.00 95.44 73 ARG A O 1
ATOM 544 N N . PRO A 1 74 ? 3.728 9.793 12.594 1.00 96.38 74 PRO A N 1
ATOM 545 C CA . PRO A 1 74 ? 4.290 10.938 11.870 1.00 96.38 74 PRO A CA 1
ATOM 546 C C . PRO A 1 74 ? 5.177 10.560 10.672 1.00 96.38 74 PRO A C 1
ATOM 548 O O . PRO A 1 74 ? 5.444 11.395 9.803 1.00 96.38 74 PRO A O 1
ATOM 551 N N . GLN A 1 75 ? 5.657 9.315 10.635 1.00 96.75 75 GLN A N 1
ATOM 552 C CA . GLN A 1 75 ? 6.519 8.788 9.574 1.00 96.75 75 GLN A CA 1
ATOM 553 C C . GLN A 1 75 ? 5.746 8.051 8.480 1.00 96.75 75 GLN A C 1
ATOM 555 O O . GLN A 1 75 ? 6.336 7.714 7.454 1.00 96.75 75 GLN A O 1
ATOM 560 N N . GLU A 1 76 ? 4.445 7.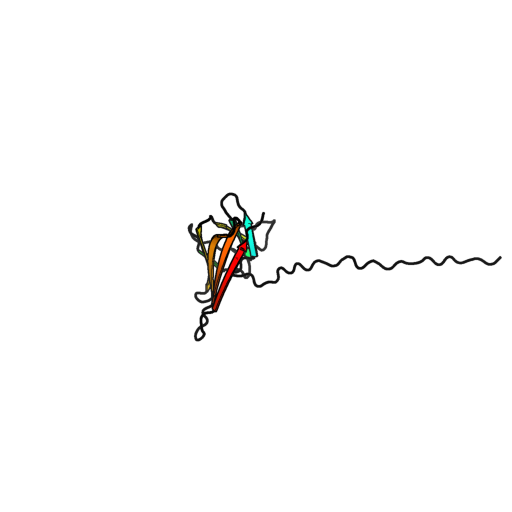831 8.661 1.00 96.75 76 GLU A N 1
ATOM 561 C CA . GLU A 1 76 ? 3.625 7.034 7.757 1.00 96.75 76 GLU A CA 1
ATOM 562 C C . GLU A 1 76 ? 2.467 7.852 7.192 1.00 96.75 76 GLU A C 1
ATOM 564 O O . GLU A 1 76 ? 2.049 8.872 7.738 1.00 96.75 76 GLU A O 1
ATOM 569 N N . ALA A 1 77 ? 1.950 7.394 6.063 1.00 97.56 77 ALA A N 1
ATOM 570 C CA . ALA A 1 77 ? 0.749 7.920 5.451 1.00 97.56 77 ALA A CA 1
ATOM 571 C C . ALA A 1 77 ? -0.134 6.751 5.027 1.00 97.56 77 ALA A C 1
ATOM 573 O O . ALA A 1 77 ? 0.343 5.802 4.401 1.00 97.56 77 ALA A O 1
ATOM 574 N N . GLY A 1 78 ? -1.415 6.833 5.381 1.00 96.62 78 GLY A N 1
ATOM 575 C CA . GLY A 1 78 ? -2.392 5.784 5.125 1.00 96.62 78 GLY A CA 1
ATOM 576 C C . GLY A 1 78 ? -3.326 6.127 3.970 1.00 96.62 78 GLY A C 1
ATOM 577 O O . GLY A 1 78 ? -3.823 7.249 3.886 1.00 96.62 78 GLY A O 1
ATOM 578 N N . VAL A 1 79 ? -3.625 5.141 3.130 1.00 96.94 79 VAL A N 1
ATOM 579 C CA . VAL A 1 79 ? -4.687 5.210 2.117 1.00 96.94 79 VAL A CA 1
ATOM 580 C C . VAL A 1 79 ? -5.747 4.154 2.416 1.00 96.94 79 VAL A C 1
ATOM 582 O O . VAL A 1 79 ? -5.418 3.011 2.731 1.00 96.94 79 VAL A O 1
ATOM 585 N N . GLU A 1 80 ? -7.024 4.536 2.363 1.00 97.25 80 GLU A N 1
ATOM 586 C CA . GLU A 1 80 ? -8.124 3.578 2.501 1.00 97.25 80 GLU A CA 1
ATOM 587 C C . GLU A 1 80 ? -8.382 2.844 1.186 1.00 97.25 80 GLU A C 1
ATOM 589 O O . GLU A 1 80 ? -8.338 3.440 0.108 1.00 97.25 80 GLU A O 1
ATOM 594 N N . ALA A 1 81 ? -8.688 1.554 1.293 1.00 97.62 81 ALA A N 1
ATOM 595 C CA . ALA A 1 81 ? -9.042 0.699 0.173 1.00 97.62 81 ALA A CA 1
ATOM 596 C C . ALA A 1 81 ? -10.084 -0.343 0.600 1.00 97.62 81 ALA A C 1
ATOM 598 O O . ALA A 1 81 ? -10.101 -0.815 1.741 1.00 97.62 81 ALA A O 1
ATOM 599 N N . ARG A 1 82 ? -10.962 -0.712 -0.328 1.00 98.19 82 ARG A N 1
ATOM 600 C CA . ARG A 1 82 ? -12.065 -1.654 -0.119 1.00 98.19 82 ARG A CA 1
ATOM 601 C C . ARG A 1 82 ? -11.742 -3.013 -0.716 1.00 98.19 82 ARG A C 1
ATOM 603 O O . ARG A 1 82 ? -10.889 -3.135 -1.587 1.00 98.19 82 ARG A O 1
ATOM 610 N N . LEU A 1 83 ? -12.458 -4.046 -0.275 1.00 97.88 83 LEU A N 1
ATOM 611 C CA . LEU A 1 83 ? -12.334 -5.386 -0.850 1.00 97.88 83 LEU A CA 1
ATOM 612 C C . LEU A 1 83 ? -12.550 -5.349 -2.375 1.00 97.88 83 LEU A C 1
ATOM 614 O O . LEU A 1 83 ? -13.581 -4.872 -2.838 1.00 97.88 83 LEU A O 1
ATOM 618 N N . GLY A 1 84 ? -11.592 -5.886 -3.131 1.00 97.88 84 GLY A N 1
ATOM 619 C CA . GLY A 1 84 ? -11.583 -5.873 -4.595 1.00 97.88 84 GLY A CA 1
ATOM 620 C C . GLY A 1 84 ? -10.846 -4.686 -5.225 1.00 97.88 84 GLY A C 1
ATOM 621 O O . GLY A 1 84 ? -10.535 -4.751 -6.416 1.00 97.88 84 GLY A O 1
ATOM 622 N N . ASP A 1 85 ? -10.514 -3.643 -4.456 1.00 98.38 85 ASP A N 1
ATOM 623 C CA . ASP A 1 85 ? -9.725 -2.522 -4.964 1.00 98.38 85 ASP A CA 1
ATOM 624 C C . ASP A 1 85 ? -8.311 -2.970 -5.346 1.00 98.38 85 ASP A C 1
ATOM 626 O O . ASP A 1 85 ? -7.712 -3.858 -4.725 1.00 98.38 85 ASP A O 1
ATOM 630 N N . LYS A 1 86 ? -7.765 -2.299 -6.364 1.00 98.38 86 LYS A N 1
ATOM 631 C CA . LYS A 1 86 ? -6.388 -2.468 -6.827 1.00 98.38 86 LYS A CA 1
ATOM 632 C C . LYS A 1 86 ? -5.648 -1.146 -6.755 1.00 98.38 86 LYS A C 1
ATOM 634 O O . LYS A 1 86 ? -6.136 -0.139 -7.265 1.00 98.38 86 LYS A O 1
ATOM 639 N N . LEU A 1 87 ? -4.484 -1.163 -6.118 1.00 98.25 87 LEU A N 1
ATOM 640 C CA . LEU A 1 87 ? -3.602 -0.014 -5.984 1.00 98.25 87 LEU A CA 1
ATOM 641 C C . LEU A 1 87 ? -2.259 -0.321 -6.643 1.00 98.25 87 LEU A C 1
ATOM 643 O O . LEU A 1 87 ? -1.789 -1.460 -6.616 1.00 98.25 87 LEU A O 1
ATOM 647 N N . PHE A 1 88 ? -1.633 0.708 -7.204 1.00 97.31 88 PHE A N 1
ATOM 648 C CA . PHE A 1 88 ? -0.351 0.582 -7.897 1.00 97.31 88 PHE A CA 1
ATOM 649 C C . PHE A 1 88 ? 0.661 1.585 -7.334 1.00 97.31 88 PHE A C 1
ATOM 651 O O . PHE A 1 88 ? 0.761 2.706 -7.843 1.00 97.31 88 PHE A O 1
ATOM 658 N N . PRO A 1 89 ? 1.354 1.240 -6.231 1.00 96.31 89 PRO A N 1
ATOM 659 C CA . PRO A 1 89 ? 2.481 2.017 -5.737 1.00 96.31 89 PRO A CA 1
ATOM 660 C C . PRO A 1 89 ? 3.688 1.878 -6.669 1.00 96.31 89 PRO A C 1
ATOM 662 O O . PRO A 1 89 ? 4.016 0.779 -7.119 1.00 96.31 89 PRO A O 1
ATOM 665 N N . GLN A 1 90 ? 4.351 2.998 -6.945 1.00 93.25 90 GLN A N 1
ATOM 666 C CA . GLN A 1 90 ? 5.477 3.070 -7.874 1.00 93.25 90 GLN A CA 1
ATOM 667 C C . GLN A 1 90 ? 6.459 4.183 -7.492 1.00 93.25 90 GLN A C 1
ATOM 669 O O . GLN A 1 90 ? 6.056 5.255 -7.028 1.00 93.25 90 GLN A O 1
ATOM 674 N N . ASN A 1 91 ? 7.744 3.932 -7.748 1.00 88.56 91 ASN A N 1
ATOM 675 C CA . ASN A 1 91 ? 8.806 4.941 -7.692 1.00 88.56 91 ASN A CA 1
ATOM 676 C C . ASN A 1 91 ? 9.358 5.263 -9.084 1.00 88.56 91 ASN A C 1
ATOM 678 O O . ASN A 1 91 ? 9.665 6.421 -9.368 1.00 88.56 91 ASN A O 1
ATOM 682 N N . SER A 1 92 ? 9.425 4.266 -9.966 1.00 84.81 92 SER A N 1
ATOM 683 C CA . SER A 1 92 ? 9.824 4.427 -11.364 1.00 84.81 92 SER A CA 1
ATOM 684 C C . SER A 1 92 ? 9.042 3.455 -12.263 1.00 84.81 92 SER A C 1
ATOM 686 O O . SER A 1 92 ? 8.303 2.609 -11.753 1.00 84.81 92 SER A O 1
ATOM 688 N N . PRO A 1 93 ? 9.153 3.561 -13.599 1.00 80.69 93 PRO A N 1
ATOM 689 C CA . PRO A 1 93 ? 8.559 2.581 -14.513 1.00 80.69 93 PRO A CA 1
ATOM 690 C C . PRO A 1 93 ? 9.053 1.139 -14.297 1.00 80.69 93 PRO A C 1
ATOM 692 O O . PRO A 1 93 ? 8.329 0.188 -14.588 1.00 80.69 93 PRO A O 1
ATOM 695 N N . GLU A 1 94 ? 10.276 0.975 -13.796 1.00 83.00 94 GLU A N 1
ATOM 696 C CA . GLU A 1 94 ? 10.957 -0.310 -13.602 1.00 83.00 94 GLU A CA 1
ATOM 697 C C . GLU A 1 94 ? 10.756 -0.899 -12.197 1.00 83.00 94 GLU A C 1
ATOM 699 O O . GLU A 1 94 ? 10.977 -2.098 -12.009 1.00 83.00 94 GLU A O 1
ATOM 704 N N . ASP A 1 95 ? 10.341 -0.069 -11.235 1.00 84.25 95 ASP A N 1
ATOM 705 C CA . ASP A 1 95 ? 10.166 -0.410 -9.822 1.00 84.25 95 ASP A CA 1
ATOM 706 C C . ASP A 1 95 ? 8.751 -0.053 -9.352 1.00 84.25 95 ASP A C 1
ATOM 708 O O . ASP A 1 95 ? 8.425 1.096 -9.008 1.00 84.25 95 ASP A O 1
ATOM 712 N N . GLY A 1 96 ? 7.887 -1.065 -9.390 1.00 90.38 96 GLY A N 1
ATOM 713 C CA . GLY A 1 96 ? 6.480 -0.910 -9.089 1.00 90.38 96 GLY A CA 1
ATOM 714 C C . GLY A 1 96 ? 5.857 -2.148 -8.473 1.00 90.38 96 GLY A C 1
ATOM 715 O O . GLY A 1 96 ? 6.432 -3.237 -8.384 1.00 90.38 96 GLY A O 1
ATOM 716 N N . CYS A 1 97 ? 4.627 -1.949 -8.032 1.00 95.25 97 CYS A N 1
ATOM 717 C CA . CYS A 1 97 ? 3.884 -2.939 -7.295 1.00 95.25 97 CYS A CA 1
ATOM 718 C C . CYS A 1 97 ? 2.413 -2.944 -7.674 1.00 95.25 97 CYS A C 1
ATOM 720 O O . CYS A 1 97 ? 1.841 -1.936 -8.079 1.00 95.25 97 CYS A O 1
ATOM 722 N N . SER A 1 98 ? 1.782 -4.097 -7.486 1.00 97.00 98 SER A N 1
ATOM 723 C CA . SER A 1 98 ? 0.332 -4.229 -7.494 1.00 97.00 98 SER A CA 1
ATOM 724 C C . SER A 1 98 ? -0.119 -4.707 -6.126 1.00 97.00 98 SER A C 1
ATOM 726 O O . SER A 1 98 ? 0.373 -5.712 -5.614 1.00 97.00 98 SER A O 1
ATOM 728 N N . LEU A 1 99 ? -1.047 -3.970 -5.533 1.00 98.31 99 LEU A N 1
ATOM 729 C CA . LEU A 1 99 ? -1.713 -4.322 -4.293 1.00 98.31 99 LEU A CA 1
ATOM 730 C C . LEU A 1 99 ? -3.173 -4.609 -4.616 1.00 98.31 99 LEU A C 1
ATOM 732 O O . LEU A 1 99 ? -3.828 -3.798 -5.265 1.00 98.31 99 LEU A O 1
ATOM 736 N N . GLU A 1 100 ? -3.694 -5.736 -4.152 1.00 98.50 100 GLU A N 1
ATOM 737 C CA . GLU A 1 100 ? -5.110 -6.069 -4.291 1.00 98.50 100 GLU A CA 1
ATOM 738 C C . GLU A 1 100 ? -5.699 -6.411 -2.932 1.00 98.50 100 GLU A C 1
ATOM 740 O O . GLU A 1 100 ? -5.155 -7.252 -2.209 1.00 98.50 100 GLU A O 1
ATOM 745 N N . ILE A 1 101 ? -6.813 -5.771 -2.586 1.00 98.19 101 ILE A N 1
ATOM 746 C CA . ILE A 1 101 ? -7.492 -6.048 -1.323 1.00 98.19 101 ILE A CA 1
ATOM 747 C C . ILE A 1 101 ? -8.313 -7.317 -1.497 1.00 98.19 101 ILE A C 1
ATOM 749 O O . ILE A 1 101 ? -9.278 -7.350 -2.261 1.00 98.19 101 ILE A O 1
ATOM 753 N N . VAL A 1 102 ? -7.942 -8.373 -0.780 1.00 98.31 102 VAL A N 1
ATOM 754 C CA . VAL A 1 102 ? -8.552 -9.699 -0.926 1.00 98.31 102 VAL A CA 1
ATOM 755 C C . VAL A 1 102 ? -8.910 -10.292 0.429 1.00 98.31 102 VAL A C 1
ATOM 757 O O . VAL A 1 102 ? -8.345 -9.923 1.459 1.00 98.31 102 VAL A O 1
ATOM 760 N N . ARG A 1 103 ? -9.827 -11.265 0.426 1.00 97.81 103 ARG A N 1
ATOM 761 C CA . ARG A 1 103 ? -9.991 -12.190 1.550 1.00 97.81 103 ARG A CA 1
ATOM 762 C C . ARG A 1 103 ? -9.236 -13.480 1.272 1.00 97.81 103 ARG A C 1
ATOM 764 O O . ARG A 1 103 ? -9.410 -14.085 0.216 1.00 97.81 103 ARG A O 1
ATOM 771 N N . ARG A 1 104 ? -8.457 -13.937 2.248 1.00 96.38 104 ARG A N 1
ATOM 772 C CA . ARG A 1 104 ? -7.791 -15.241 2.237 1.00 96.38 104 ARG A CA 1
ATOM 773 C C . ARG A 1 104 ? -8.081 -15.939 3.558 1.00 96.38 104 ARG A C 1
ATOM 775 O O . ARG A 1 104 ? -7.804 -15.389 4.614 1.00 96.38 104 ARG A O 1
ATOM 782 N N . ASN A 1 105 ? -8.661 -17.138 3.499 1.00 95.44 105 ASN A N 1
ATOM 783 C CA . ASN A 1 105 ? -9.017 -17.932 4.684 1.00 95.44 105 ASN A CA 1
ATOM 784 C C . ASN A 1 105 ? -9.871 -17.158 5.712 1.00 95.44 105 ASN A C 1
ATOM 786 O O . ASN A 1 105 ? -9.665 -17.270 6.913 1.00 95.44 105 ASN A O 1
ATOM 790 N N . GLY A 1 106 ? -10.811 -16.337 5.233 1.00 94.31 106 GLY A N 1
ATOM 791 C CA . GLY A 1 106 ? -11.694 -15.532 6.086 1.00 94.31 106 GLY A CA 1
ATOM 792 C C . GLY A 1 106 ? -11.104 -14.203 6.571 1.00 94.31 106 GLY A C 1
ATOM 793 O O . GLY A 1 106 ? -11.872 -13.353 7.010 1.00 94.31 106 GLY A O 1
ATOM 794 N N . GLN A 1 107 ? -9.798 -13.973 6.417 1.00 96.00 107 GLN A N 1
ATOM 795 C CA . GLN A 1 107 ? -9.134 -12.729 6.811 1.00 96.00 107 GLN A CA 1
ATOM 796 C C . GLN A 1 107 ? -9.001 -11.768 5.623 1.00 96.00 107 GLN A C 1
ATOM 798 O O . GLN A 1 107 ? -8.617 -12.185 4.527 1.00 96.00 107 GLN A O 1
ATOM 803 N N . ILE A 1 108 ? -9.327 -10.487 5.829 1.00 97.62 108 ILE A N 1
ATOM 804 C CA . ILE A 1 108 ? -9.059 -9.422 4.852 1.00 97.62 108 ILE A CA 1
ATOM 805 C C . ILE A 1 108 ? -7.589 -9.000 4.931 1.00 97.62 108 ILE A C 1
ATOM 807 O O . ILE A 1 108 ? -6.977 -9.019 5.996 1.00 97.62 108 ILE A O 1
ATOM 811 N N . GLY A 1 109 ? -7.007 -8.645 3.796 1.00 97.75 109 GLY A N 1
ATOM 812 C CA . GLY A 1 109 ? -5.645 -8.143 3.736 1.00 97.75 109 GLY A CA 1
ATOM 813 C C . GLY A 1 109 ? -5.273 -7.717 2.328 1.00 97.75 109 GLY A C 1
ATOM 814 O O . GLY A 1 109 ? -6.128 -7.582 1.449 1.00 97.75 109 GLY A O 1
ATOM 815 N N . VAL A 1 110 ? -3.978 -7.537 2.114 1.00 98.25 110 VAL A N 1
ATOM 816 C CA . VAL A 1 110 ? -3.414 -7.086 0.846 1.00 98.25 110 VAL A CA 1
ATOM 817 C C . VAL A 1 110 ? -2.629 -8.222 0.216 1.00 98.25 110 VAL A C 1
ATOM 819 O O . VAL A 1 110 ? -1.654 -8.708 0.784 1.00 98.25 110 VAL A O 1
ATOM 822 N N . ARG A 1 111 ? -3.007 -8.630 -0.994 1.00 97.94 111 ARG A N 1
ATOM 823 C CA . ARG A 1 111 ? -2.112 -9.396 -1.862 1.00 97.94 111 ARG A CA 1
ATOM 824 C C . ARG A 1 111 ? -1.170 -8.409 -2.542 1.00 97.94 111 ARG A C 1
ATOM 826 O O . ARG A 1 111 ? -1.582 -7.706 -3.460 1.00 97.94 111 ARG A O 1
ATOM 833 N N . ALA A 1 112 ? 0.072 -8.360 -2.080 1.00 97.38 112 ALA A N 1
ATOM 834 C CA . ALA A 1 112 ? 1.123 -7.521 -2.629 1.00 97.38 112 ALA A CA 1
ATOM 835 C C . ALA A 1 112 ? 1.945 -8.315 -3.645 1.00 97.38 112 ALA A C 1
ATOM 837 O O . ALA A 1 112 ? 2.417 -9.415 -3.357 1.00 97.38 112 ALA A O 1
ATOM 838 N N . MET A 1 113 ? 2.121 -7.761 -4.838 1.00 95.69 113 MET A N 1
ATOM 839 C CA . MET A 1 113 ? 2.972 -8.309 -5.884 1.00 95.69 113 MET A CA 1
ATOM 840 C C . MET A 1 113 ? 3.976 -7.247 -6.317 1.00 95.69 113 MET A C 1
ATOM 842 O O . MET A 1 113 ? 3.601 -6.271 -6.964 1.00 95.69 113 MET A O 1
ATOM 846 N N . ALA A 1 114 ? 5.243 -7.462 -5.972 1.00 92.50 114 ALA A N 1
ATOM 847 C CA . ALA A 1 114 ? 6.349 -6.634 -6.424 1.00 92.50 114 ALA A CA 1
ATOM 848 C C . ALA A 1 114 ? 6.856 -7.130 -7.773 1.00 92.50 114 ALA A C 1
ATOM 850 O O . ALA A 1 114 ? 6.999 -8.342 -7.976 1.00 92.50 114 ALA A O 1
ATOM 851 N N . TYR A 1 115 ? 7.122 -6.194 -8.677 1.00 86.88 115 TYR A N 1
ATOM 852 C CA . TYR A 1 115 ? 7.764 -6.463 -9.952 1.00 86.88 115 TYR A CA 1
ATOM 853 C C . TYR A 1 115 ? 8.945 -5.513 -10.130 1.00 86.88 115 TYR A C 1
ATOM 855 O O . TYR A 1 115 ? 8.793 -4.296 -10.070 1.00 86.88 115 TYR A O 1
ATOM 863 N N . PHE A 1 116 ? 10.119 -6.091 -10.366 1.00 82.75 116 PHE A N 1
ATOM 864 C CA . PHE A 1 116 ? 11.328 -5.343 -10.676 1.00 82.75 116 PHE A CA 1
ATOM 865 C C . PHE A 1 116 ? 11.812 -5.749 -12.065 1.00 82.75 116 PHE A C 1
ATOM 867 O O . PHE A 1 116 ? 12.013 -6.936 -12.344 1.00 82.75 116 PHE A O 1
ATOM 874 N N . HIS A 1 117 ? 11.956 -4.760 -12.947 1.00 83.62 117 HIS A N 1
ATOM 875 C CA . HIS A 1 117 ? 12.336 -4.962 -14.346 1.00 83.62 117 HIS A CA 1
ATOM 876 C C . HIS A 1 117 ? 13.625 -4.203 -14.696 1.00 83.62 117 HIS A C 1
ATOM 878 O O . HIS A 1 117 ? 13.580 -3.210 -15.425 1.00 83.62 117 HIS A O 1
ATOM 884 N N . PRO A 1 118 ? 14.788 -4.651 -14.197 1.00 79.81 118 PRO A N 1
ATOM 885 C CA . PRO A 1 118 ? 16.061 -4.051 -14.562 1.00 79.81 118 PRO A CA 1
ATOM 886 C C . PRO A 1 118 ? 16.378 -4.288 -16.046 1.00 79.81 118 PRO A C 1
ATOM 888 O O . PRO A 1 118 ? 16.184 -5.379 -16.585 1.00 79.81 118 PRO A O 1
ATOM 891 N N . VAL A 1 119 ? 16.893 -3.257 -16.719 1.00 81.12 119 VAL A N 1
ATOM 892 C CA . VAL A 1 119 ? 17.240 -3.325 -18.147 1.00 81.12 119 VAL A CA 1
ATOM 893 C C . VAL A 1 119 ? 18.321 -4.384 -18.379 1.00 81.12 119 VAL A C 1
ATOM 895 O O . VAL A 1 119 ? 19.391 -4.334 -17.778 1.00 81.12 119 VAL A O 1
ATOM 898 N N . GLY A 1 120 ? 18.051 -5.327 -19.286 1.00 84.00 120 GLY A N 1
ATOM 899 C CA . GLY A 1 120 ? 19.003 -6.375 -19.673 1.00 84.00 120 GLY A CA 1
ATOM 900 C C . GLY A 1 120 ? 19.042 -7.594 -18.746 1.00 84.00 120 GLY A C 1
ATOM 901 O O . GLY A 1 120 ? 19.873 -8.475 -18.957 1.00 84.00 120 GLY A O 1
ATOM 902 N N . LEU A 1 121 ? 18.146 -7.676 -17.759 1.00 83.38 121 LEU A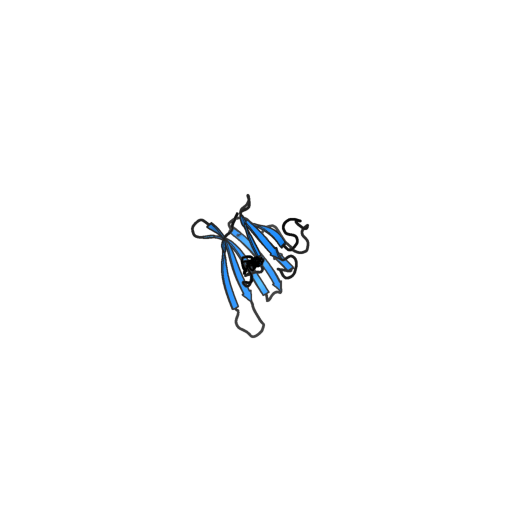 N 1
ATOM 903 C CA . LEU A 1 121 ? 18.018 -8.811 -16.846 1.00 83.38 121 LEU A CA 1
ATOM 904 C C . LEU A 1 121 ? 16.583 -9.375 -16.863 1.00 83.38 121 LEU A C 1
ATOM 906 O O . LEU A 1 121 ? 15.644 -8.670 -17.240 1.00 83.38 121 LEU A O 1
ATOM 910 N N . PRO A 1 122 ? 16.382 -10.649 -16.480 1.00 83.12 122 PRO A N 1
ATOM 911 C CA . PRO A 1 122 ? 15.046 -11.210 -16.325 1.00 83.12 122 PRO A CA 1
ATOM 912 C C . PRO A 1 122 ? 14.225 -10.461 -15.270 1.00 83.12 122 PRO A C 1
ATOM 914 O O . PRO A 1 122 ? 14.756 -9.981 -14.273 1.00 83.12 122 PRO A O 1
ATOM 917 N N . ALA A 1 123 ? 12.910 -10.418 -15.476 1.00 81.88 123 ALA A N 1
ATOM 918 C CA . ALA A 1 123 ? 11.970 -9.878 -14.504 1.00 81.88 123 ALA A CA 1
ATOM 919 C C . ALA A 1 123 ? 11.987 -10.689 -13.202 1.00 81.88 123 ALA A C 1
ATOM 921 O O . ALA A 1 123 ? 11.814 -11.911 -13.238 1.00 81.88 123 ALA A O 1
ATOM 922 N N . GLU A 1 124 ? 12.077 -10.010 -12.062 1.00 82.50 124 GLU A N 1
ATOM 923 C CA . GLU A 1 124 ? 11.853 -10.630 -10.758 1.00 82.50 124 GLU A CA 1
ATOM 924 C C . GLU A 1 124 ? 10.453 -10.298 -10.243 1.00 82.50 124 GLU A C 1
ATOM 926 O O . GLU A 1 124 ? 9.969 -9.168 -10.353 1.00 82.50 124 GLU A O 1
ATOM 931 N N . LYS A 1 125 ? 9.782 -11.312 -9.687 1.00 87.62 125 LYS A N 1
ATOM 932 C CA . LYS A 1 125 ? 8.450 -11.177 -9.094 1.00 87.62 125 LYS A CA 1
ATOM 933 C C . LYS A 1 125 ? 8.428 -11.813 -7.718 1.00 87.62 125 LYS A C 1
ATOM 935 O O . LYS A 1 125 ? 8.818 -12.967 -7.556 1.00 87.62 125 LYS A O 1
ATOM 940 N N . LYS A 1 126 ? 7.891 -11.082 -6.745 1.00 91.56 126 LYS A N 1
ATOM 941 C CA . LYS A 1 126 ? 7.593 -11.594 -5.405 1.00 91.56 126 LYS A CA 1
ATOM 942 C C . LYS A 1 126 ? 6.126 -11.338 -5.100 1.00 91.56 126 LYS A C 1
ATOM 944 O O . LYS A 1 126 ? 5.613 -10.263 -5.396 1.00 91.56 126 LYS A O 1
ATOM 949 N N . THR A 1 127 ? 5.445 -12.318 -4.514 1.00 94.69 127 THR A N 1
ATOM 950 C CA . THR A 1 127 ? 4.051 -12.176 -4.081 1.00 94.69 127 THR A CA 1
ATOM 951 C C . THR A 1 127 ? 3.915 -12.569 -2.625 1.00 94.69 127 THR A C 1
ATOM 953 O O . THR A 1 127 ? 4.430 -13.603 -2.206 1.00 94.69 127 THR A O 1
ATOM 956 N N . GLU A 1 128 ? 3.191 -11.757 -1.870 1.00 95.69 128 GLU A N 1
ATOM 957 C CA . GLU A 1 128 ? 2.962 -11.951 -0.447 1.00 95.69 128 GLU A CA 1
ATOM 958 C C . GLU A 1 128 ? 1.533 -11.539 -0.087 1.00 95.69 128 GLU A C 1
ATOM 960 O O . GLU A 1 128 ? 0.921 -10.703 -0.754 1.00 95.69 128 GLU A O 1
ATOM 965 N N . PHE A 1 129 ? 0.976 -12.160 0.950 1.00 96.50 129 PHE A N 1
ATOM 966 C CA . PHE A 1 129 ? -0.292 -11.737 1.532 1.00 96.50 129 PHE A CA 1
ATOM 967 C C . PHE A 1 129 ? -0.009 -11.101 2.887 1.00 96.50 129 PHE A C 1
ATOM 969 O O . PHE A 1 129 ? 0.510 -11.776 3.772 1.00 96.50 129 PHE A O 1
ATOM 976 N N . ILE A 1 130 ? -0.371 -9.831 3.026 1.00 96.81 130 ILE A N 1
ATOM 977 C CA . ILE A 1 130 ? -0.208 -9.043 4.242 1.00 96.81 130 ILE A CA 1
ATOM 978 C C . ILE A 1 130 ? -1.581 -8.983 4.922 1.00 96.81 130 ILE A C 1
ATOM 980 O O . ILE A 1 130 ? -2.477 -8.306 4.404 1.00 96.81 130 ILE A O 1
ATOM 984 N N . PRO A 1 131 ? -1.802 -9.736 6.012 1.00 97.19 131 PRO A N 1
ATOM 985 C CA . PRO A 1 131 ? -3.077 -9.710 6.713 1.00 97.19 131 PRO A CA 1
ATOM 986 C C . PRO A 1 131 ? -3.323 -8.334 7.333 1.00 97.19 131 PRO A C 1
ATOM 988 O O . PRO A 1 131 ? -2.398 -7.732 7.872 1.00 97.19 131 PRO A O 1
ATOM 991 N N . ALA A 1 132 ? -4.572 -7.868 7.294 1.00 97.12 132 ALA A N 1
ATOM 992 C CA . ALA A 1 132 ? -4.969 -6.729 8.106 1.00 97.12 132 ALA A CA 1
ATOM 993 C C . ALA A 1 132 ? -5.058 -7.137 9.583 1.00 97.12 132 ALA A C 1
ATOM 995 O O . ALA A 1 132 ? -5.457 -8.271 9.894 1.00 97.12 132 ALA A O 1
ATOM 996 N N . HIS A 1 133 ? -4.710 -6.209 10.469 1.00 95.88 133 HIS A N 1
ATOM 997 C CA . HIS A 1 133 ? -4.918 -6.335 11.909 1.00 95.88 133 HIS A CA 1
ATOM 998 C C . HIS A 1 133 ? -5.729 -5.158 12.465 1.00 95.88 133 HIS A C 1
ATOM 1000 O O . HIS A 1 133 ? -5.966 -4.177 11.763 1.00 95.88 133 HIS A O 1
ATOM 1006 N N . ASP A 1 134 ? -6.151 -5.267 13.721 1.00 92.19 134 ASP A N 1
ATOM 1007 C CA . ASP A 1 134 ? -6.913 -4.226 14.424 1.00 92.19 134 ASP A CA 1
ATOM 1008 C C . ASP A 1 134 ? -6.006 -3.234 15.167 1.00 92.19 134 ASP A C 1
ATOM 1010 O O . ASP A 1 134 ? -4.873 -3.631 15.543 1.00 92.19 134 ASP A O 1
#

Organism: NCBI:txid1268553

Secondary structure (DSSP, 8-state):
--PPPP----PPPP-----------S--GGGEEEEEEETTEEEEEEETTTS-SEEEETTEEE-TTTSPPPTTSTTEEEEEE-TT-EEEEESSSSEEEEEEEEEETTEEEEEEEEEE--TTSPPEEEEEEEE-B-

Radius of gyration: 23.56 Å; chains: 1; bounding box: 51×34×93 Å

=== Feature glossary ===
The record interleaves many kinds of information about one protein. Here is each kind framed as the question it answers.

Q: What does the local fold look like, residue by residue?
A: A 3Di character summarizes, for each residue, the relative orientation of the Cα frame of its nearest spatial neighbor. Because it encodes fold topology rather than chemistry, 3Di alignments detect remote structural similarity that sequence alignment misses.

Q: Which 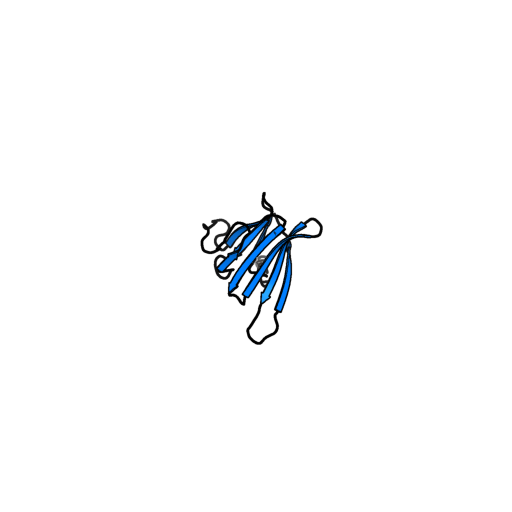residues are in helices, strands, or loops?
A: Secondary structure is the local, repeating backbone conformation. DSSP classifies it into eight states by reading the hydrogen-bond network: three helix types (H, G, I), two β types (E, B), two non-regular types (T, S), and unstructured coil (-).

Q: How big and how compact is the whole molecule?
A: Three whole-structure scalars: the radius of gyration (RMS distance of Cα from centroid, in Å), the count of Cα–Cα contacts (pairs closer than 8 Å and separated by more than four residues in sequence — i.e. tertiary, not local, contacts), and the bounding-box dimensions. Together they distinguish compact globular folds from extended fibres or disordered chains.

Q: How confident is the AlphaFold model at each residue?
A: For AlphaFold models, the B-factor field carries pLDDT — the model's own estimate of local accuracy on a 0–100 scale. Regions with pLDDT<50 should be treated as essentially unmodeled; they often correspond to intrinsically disordered segments.

Q: What family and function is it annotated with?
A: Functional annotations link the protein to curated databases. InterPro entries identify conserved domains and families by matching the sequence against member-database signatures (Pfam, PROSITE, CDD, …). Gene Ontology (GO) terms describe molecular function, biological process, and cellular component in a controlled vocabulary. CATH places the structure in a hierarchical fold classification (Class/Architecture/Topology/Homologous-superfamily). The organism is the source species.

Q: What known structures does this most resemble?
A: Nearest PDB neighbors are the top structural matches found by Foldseek when searching this structure against the entire Protein Data Bank. Each hit reports a TM-score (0 to 1; >0.5 almost always implies the same fold) and an E-value. These are *structural* homologs — they may share no detectable sequence similarity.

Q: Which residues are buried vs exposed?
A: Solvent-accessible surface area (SASA) is the area in Å² traced out by the centre of a 1.4 Å probe sphere (a water molecule) rolled over the protein's van der Waals surface (Shrake–Rupley / Lee–Richards construction). Buried residues have near-zero SASA; fully exposed residues can exceed 200 Å². The total SASA scales roughly with the number of surface residues.

Q: What are the backbone torsion angles?
A: φ (phi) and ψ (psi) are the two rotatable backbone dihedrals per residue: φ is the C(i-1)–N–Cα–C torsion, ψ is the N–Cα–C–N(i+1) torsion, both in degrees on (−180°, 180°]. α-helical residues cluster near (−60°, −45°); β-strand residues near (−120°, +130°). A Ramachandran plot is simply a scatter of (φ, ψ) for every residue.

Q: Are the domains correctly placed relative to each other?
A: Predicted aligned error is AlphaFold's pairwise confidence. Unlike pLDDT (per-residue), PAE is per-residue-pair and captures whether two parts of the structure are correctly placed relative to each other. Units are ångströms of expected positional error.

Q: What if only a Cα trace is available?
A: P-SEA three-state annotation labels each residue as helix, strand, or coil based purely on the geometry of the Cα trace. It serves as a fallback when the full backbone (and thus DSSP) is unavailable.

Q: What is the amino-acid chain?
A: This is the polypeptide sequence — one letter per residue, N-terminus first. Length ranges from a few dozen residues for small domains to over a thousand for large multi-domain proteins.

Q: What do the rendered images show?
A: The six renders are orthographic views along the three Cartesian axes in both directions. Representation (cartoon, sticks, or surface) and color scheme (sequence-rainbow or by-chain) vary across proteins so the training set covers all the common visualization conventions.

Q: What do the diagnostic plots show?
A: Plot images: a contact map (which residues are close in 3D, as an N×N binary image), a Ramachandran scatter (backbone torsion angles, revealing secondary-structure composition at a glance), and — for AlphaFold structures — a PAE heatmap (pairwise prediction confidence).

Q: How mobile is each atom in the crystal?
A: B-factor (Debye–Waller factor) reflects atomic displacement in the crystal lattice. It is an experimental observable (units Å²), not a prediction; low values mean the atom is pinned down, high values mean it moves or is heterogeneous across the crystal.

Q: Where is each backbone atom in 3D?
A: The mmCIF table is the protein's shape written out atom by atom. For each backbone N, Cα, C, and carbonyl O, it records an (x, y, z) coordinate triple in Å plus the residue type, chain letter, and residue number.